Protein AF-A0A433ZZM7-F1 (afdb_monomer_lite)

Structure (mmCIF, N/CA/C/O backbone):
data_AF-A0A433ZZM7-F1
#
_entry.id   AF-A0A433ZZM7-F1
#
loop_
_atom_site.group_PDB
_atom_site.id
_atom_site.type_symbol
_atom_site.label_atom_id
_atom_site.label_alt_id
_atom_site.label_comp_id
_atom_site.label_asym_id
_atom_site.label_entity_id
_atom_site.label_seq_id
_atom_site.pdbx_PDB_ins_code
_atom_site.Cartn_x
_atom_site.Cartn_y
_atom_site.Cartn_z
_atom_site.occupancy
_atom_site.B_iso_or_equiv
_atom_site.auth_seq_id
_atom_site.auth_comp_id
_atom_site.auth_asym_id
_atom_site.auth_atom_id
_atom_site.pdbx_PDB_model_num
ATOM 1 N N . LEU A 1 1 ? -0.754 -14.715 -5.173 1.00 79.19 1 LEU A N 1
ATOM 2 C CA . LEU A 1 1 ? -2.023 -14.210 -5.739 1.00 79.19 1 LEU A CA 1
ATOM 3 C C . LEU A 1 1 ? -2.129 -12.691 -5.648 1.00 79.19 1 LEU A C 1
ATOM 5 O O . LEU A 1 1 ? -1.948 -12.064 -6.672 1.00 79.19 1 LEU A O 1
ATOM 9 N N . LEU A 1 2 ? -2.359 -12.079 -4.477 1.00 83.00 2 LEU A N 1
ATOM 10 C CA . LEU A 1 2 ? -2.524 -10.612 -4.394 1.00 83.00 2 LEU A CA 1
ATOM 11 C C . LEU A 1 2 ? -1.313 -9.837 -4.929 1.00 83.00 2 LEU A C 1
ATOM 13 O O . LEU A 1 2 ? -1.473 -8.868 -5.657 1.00 83.00 2 LEU A O 1
ATOM 17 N N . ASP A 1 3 ? -0.111 -10.323 -4.640 1.00 79.75 3 ASP A N 1
ATOM 18 C CA . ASP A 1 3 ? 1.129 -9.733 -5.150 1.00 79.75 3 ASP A CA 1
ATOM 19 C C . ASP A 1 3 ? 1.306 -9.940 -6.672 1.00 79.75 3 ASP A C 1
ATOM 21 O O . ASP A 1 3 ? 1.812 -9.066 -7.363 1.00 79.75 3 ASP A O 1
ATOM 25 N N . GLN A 1 4 ? 0.757 -11.034 -7.223 1.00 80.19 4 GLN A N 1
ATOM 26 C CA . GLN A 1 4 ? 0.721 -11.269 -8.677 1.00 80.19 4 GLN A CA 1
ATOM 27 C C . GLN A 1 4 ? -0.278 -10.345 -9.383 1.00 80.19 4 GLN A C 1
ATOM 29 O O . GLN A 1 4 ? -0.096 -10.021 -10.544 1.00 80.19 4 GLN A O 1
ATOM 34 N N . PHE A 1 5 ? -1.350 -9.925 -8.704 1.00 87.56 5 PHE A N 1
ATOM 35 C CA . PHE A 1 5 ? -2.246 -8.889 -9.225 1.00 87.56 5 PHE A CA 1
ATOM 36 C C . PHE A 1 5 ? -1.613 -7.501 -9.120 1.00 87.56 5 PHE A C 1
ATOM 38 O O . PHE A 1 5 ? -1.856 -6.654 -9.974 1.00 87.56 5 PHE A O 1
ATOM 45 N N . LEU A 1 6 ? -0.796 -7.265 -8.095 1.00 88.31 6 LEU A N 1
ATOM 46 C CA . LEU A 1 6 ? -0.214 -5.958 -7.843 1.00 88.31 6 LEU A CA 1
ATOM 47 C C . LEU A 1 6 ? 0.893 -5.602 -8.847 1.00 88.31 6 LEU A C 1
ATOM 49 O O . LEU A 1 6 ? 0.918 -4.472 -9.323 1.00 88.31 6 LEU A O 1
ATOM 53 N N . GLN A 1 7 ? 1.785 -6.535 -9.185 1.00 88.38 7 GLN A N 1
ATOM 54 C CA . GLN A 1 7 ? 3.006 -6.236 -9.947 1.00 88.38 7 GLN A CA 1
ATOM 55 C C . GLN A 1 7 ? 2.841 -6.440 -11.464 1.00 88.38 7 GLN A C 1
ATOM 57 O O . GLN A 1 7 ? 2.368 -7.490 -11.910 1.00 88.38 7 GLN A O 1
ATOM 62 N N . ASP A 1 8 ? 3.254 -5.451 -12.264 1.00 88.38 8 ASP A N 1
ATOM 63 C CA . ASP A 1 8 ? 3.047 -5.422 -13.727 1.00 88.38 8 ASP A CA 1
ATOM 64 C C . ASP A 1 8 ? 3.890 -6.434 -14.512 1.00 88.38 8 ASP A C 1
ATOM 66 O O . ASP A 1 8 ? 3.504 -6.815 -15.615 1.00 88.38 8 ASP A O 1
ATOM 70 N N . GLY A 1 9 ? 4.973 -6.959 -13.935 1.00 85.88 9 GLY A N 1
ATOM 71 C CA . GLY A 1 9 ? 5.715 -8.077 -14.516 1.00 85.88 9 GLY A CA 1
ATOM 72 C C . GLY A 1 9 ? 4.891 -9.366 -14.590 1.00 85.88 9 GLY A C 1
ATOM 73 O O . GLY A 1 9 ? 5.159 -10.217 -15.434 1.00 85.88 9 GLY A O 1
ATOM 74 N N . SER A 1 10 ? 3.864 -9.499 -13.742 1.00 83.94 10 SER A N 1
ATOM 75 C CA . SER A 1 10 ? 2.979 -10.673 -13.698 1.00 83.94 10 SER A CA 1
ATOM 76 C C . SER A 1 10 ? 1.525 -10.380 -14.080 1.00 83.94 10 SER A C 1
ATOM 78 O O . SER A 1 10 ? 0.834 -11.273 -14.574 1.00 83.94 10 SER A O 1
ATOM 80 N N . ASN A 1 11 ? 1.056 -9.141 -13.902 1.00 88.00 11 ASN A N 1
ATOM 81 C CA . ASN A 1 11 ? -0.288 -8.718 -14.279 1.00 88.00 11 ASN A CA 1
ATOM 82 C C . ASN A 1 11 ? -0.280 -7.887 -15.567 1.00 88.00 11 ASN A C 1
ATOM 84 O O . ASN A 1 11 ? -0.106 -6.670 -15.537 1.00 88.00 11 ASN A O 1
ATOM 88 N N . THR A 1 12 ? -0.569 -8.550 -16.684 1.00 90.19 12 THR A N 1
ATOM 89 C CA . THR A 1 12 ? -0.725 -7.933 -18.010 1.00 90.19 12 THR A CA 1
ATOM 90 C C . THR A 1 12 ? -2.194 -7.773 -18.425 1.00 90.19 12 THR A C 1
ATOM 92 O O . THR A 1 12 ? -2.503 -7.685 -19.611 1.00 90.19 12 THR A O 1
ATOM 95 N N . ARG A 1 13 ? -3.131 -7.768 -17.465 1.00 92.50 13 ARG A N 1
ATOM 96 C CA . ARG A 1 13 ? -4.567 -7.610 -17.748 1.00 92.50 13 ARG A CA 1
ATOM 97 C C . ARG A 1 13 ? -4.876 -6.189 -18.221 1.00 92.50 13 ARG A C 1
ATOM 99 O O . ARG A 1 13 ? -4.285 -5.225 -17.744 1.00 92.50 13 ARG A O 1
ATOM 106 N N . GLU A 1 14 ? -5.892 -6.068 -19.069 1.00 93.62 14 GLU A N 1
ATOM 107 C CA . GLU A 1 14 ? -6.403 -4.785 -19.587 1.00 93.62 14 GLU A CA 1
ATOM 108 C C . GLU A 1 14 ? -7.795 -4.424 -19.028 1.00 93.62 14 GLU A C 1
ATOM 110 O O . GLU A 1 14 ? -8.442 -3.486 -19.488 1.00 93.62 14 GLU A O 1
ATOM 115 N N . ASP A 1 15 ? -8.278 -5.174 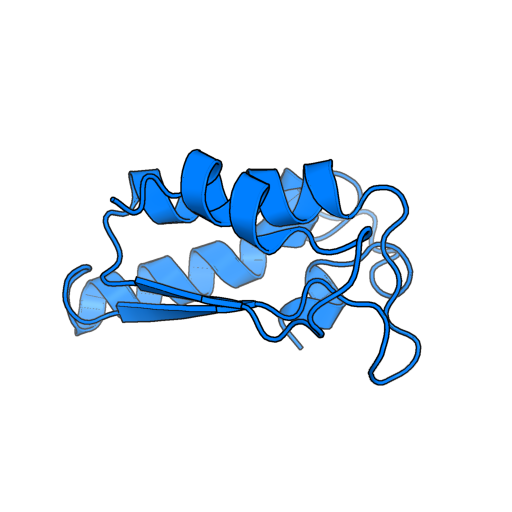-18.034 1.00 94.75 15 ASP A N 1
ATOM 116 C CA . ASP A 1 15 ? -9.559 -4.921 -17.369 1.00 94.75 15 ASP A CA 1
ATOM 117 C C . ASP A 1 15 ? -9.410 -4.103 -16.073 1.00 94.75 15 ASP A C 1
ATOM 119 O O . ASP A 1 15 ? -8.349 -3.561 -15.761 1.00 94.75 15 ASP A O 1
ATOM 123 N N . SER A 1 16 ? -10.487 -4.009 -15.284 1.00 95.38 16 SER A N 1
ATOM 124 C CA . SER A 1 16 ? -10.528 -3.235 -14.034 1.00 95.38 16 SER A CA 1
ATOM 125 C C . SER A 1 16 ? -9.575 -3.726 -12.938 1.00 95.38 16 SER A C 1
ATOM 127 O O . SER A 1 16 ? -9.477 -3.073 -11.899 1.00 95.38 16 SER A O 1
ATOM 129 N N . TYR A 1 17 ? -8.888 -4.852 -13.149 1.00 94.75 17 TYR A N 1
ATOM 130 C CA . TYR A 1 17 ? -7.898 -5.420 -12.238 1.00 94.75 17 TYR A CA 1
ATOM 131 C C . TYR A 1 17 ? -6.468 -5.387 -12.805 1.00 94.75 17 TYR A C 1
ATOM 133 O O . TYR A 1 17 ? -5.579 -5.996 -12.216 1.00 94.75 17 TYR A O 1
ATOM 141 N N . GLY A 1 18 ? -6.223 -4.702 -13.929 1.00 92.94 18 GLY A N 1
ATOM 142 C CA . GLY A 1 18 ? -4.894 -4.536 -14.526 1.00 92.94 18 GLY A CA 1
ATOM 143 C C . GLY A 1 18 ? -4.648 -3.161 -15.153 1.00 92.94 18 GLY A C 1
ATOM 144 O O . GLY A 1 18 ? -5.473 -2.247 -15.064 1.00 92.94 18 GLY A O 1
ATOM 145 N N . GLY A 1 19 ? -3.469 -2.997 -15.753 1.00 93.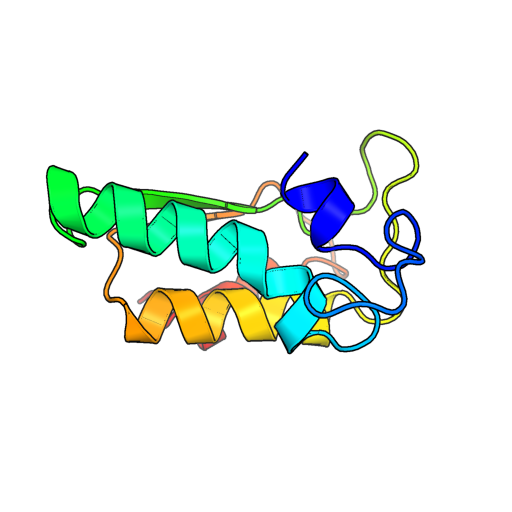75 19 GLY A N 1
ATOM 146 C CA . GLY A 1 19 ? -3.003 -1.725 -16.301 1.00 93.75 19 GLY A CA 1
ATOM 147 C C . GLY A 1 19 ? -2.533 -0.759 -15.211 1.00 93.75 19 GLY A C 1
ATOM 148 O O . GLY A 1 19 ? -1.394 -0.840 -14.746 1.00 93.75 19 GLY A O 1
ATOM 149 N N . SER A 1 20 ? -3.392 0.179 -14.801 1.00 96.06 20 SER A N 1
ATOM 150 C CA . SER A 1 20 ? -3.004 1.222 -13.840 1.00 96.06 20 SER A CA 1
ATOM 151 C C . SER A 1 20 ? -2.678 0.653 -12.452 1.00 96.06 20 SER A C 1
ATOM 153 O O . SER A 1 20 ? -3.132 -0.432 -12.082 1.00 96.06 20 SER A O 1
ATOM 155 N N . ILE A 1 21 ? -1.900 1.398 -11.660 1.00 96.12 21 ILE A N 1
ATOM 156 C CA . ILE A 1 21 ? -1.553 1.015 -10.281 1.00 96.12 21 ILE A CA 1
ATOM 157 C C . ILE A 1 21 ? -2.823 0.810 -9.440 1.00 96.12 21 ILE A C 1
ATOM 159 O O . ILE A 1 21 ? -2.914 -0.156 -8.687 1.00 96.12 21 ILE A O 1
ATOM 163 N N . GLU A 1 22 ? -3.826 1.676 -9.603 1.00 96.69 22 GLU A N 1
ATOM 164 C CA . GLU A 1 22 ? -5.107 1.601 -8.891 1.00 96.69 22 GLU A CA 1
ATOM 165 C C . GLU A 1 22 ? -5.842 0.292 -9.189 1.00 96.69 22 GLU A C 1
ATOM 167 O O . GLU A 1 22 ? -6.340 -0.370 -8.280 1.00 96.69 22 GLU A O 1
ATOM 172 N N . ASN A 1 23 ? -5.898 -0.101 -10.463 1.00 97.19 23 ASN A N 1
ATOM 173 C CA . ASN A 1 23 ? -6.567 -1.329 -10.876 1.00 97.19 23 ASN A CA 1
ATOM 174 C C . ASN A 1 23 ? -5.817 -2.569 -10.385 1.00 97.19 23 ASN A C 1
ATOM 176 O O . ASN A 1 23 ? -6.437 -3.497 -9.871 1.00 97.19 23 ASN A O 1
ATOM 180 N N . ARG A 1 24 ? -4.485 -2.570 -10.475 1.00 96.50 24 ARG A N 1
ATOM 181 C CA . ARG A 1 24 ? -3.648 -3.669 -9.976 1.00 96.50 24 ARG A CA 1
ATOM 182 C C . ARG A 1 24 ? -3.755 -3.836 -8.455 1.00 96.50 24 ARG A C 1
ATOM 184 O O . ARG A 1 24 ? -3.855 -4.955 -7.953 1.00 96.50 24 ARG A O 1
ATOM 191 N N . ALA A 1 25 ? -3.823 -2.730 -7.713 1.00 96.69 25 ALA A N 1
ATOM 192 C CA . ALA A 1 25 ? -4.012 -2.735 -6.261 1.00 96.69 25 ALA A CA 1
ATOM 193 C C . ALA A 1 25 ? -5.443 -3.098 -5.820 1.00 96.69 25 ALA A C 1
ATOM 195 O O . ALA A 1 25 ? -5.642 -3.497 -4.670 1.00 96.69 25 ALA A O 1
ATOM 196 N N . ARG A 1 26 ? -6.436 -2.991 -6.715 1.00 96.62 26 ARG A N 1
ATOM 197 C CA . ARG A 1 26 ? -7.866 -3.138 -6.406 1.00 96.62 26 ARG A CA 1
ATOM 198 C C . ARG A 1 26 ? -8.184 -4.407 -5.627 1.00 96.62 26 ARG A C 1
ATOM 200 O O . ARG A 1 26 ? -8.775 -4.318 -4.558 1.00 96.62 26 ARG A O 1
ATOM 207 N N . LEU A 1 27 ? -7.741 -5.568 -6.112 1.00 96.00 27 LEU A N 1
ATOM 208 C CA . LEU A 1 27 ? -8.046 -6.850 -5.468 1.00 96.00 27 LEU A CA 1
ATOM 209 C C . LEU A 1 27 ? -7.499 -6.915 -4.031 1.00 96.00 27 LEU A C 1
ATOM 211 O O . LEU A 1 27 ? -8.163 -7.413 -3.126 1.00 96.00 27 LEU A O 1
ATOM 215 N N . MET A 1 28 ? -6.290 -6.396 -3.806 1.00 95.94 28 MET A N 1
ATOM 216 C CA . MET A 1 28 ? -5.676 -6.360 -2.476 1.00 95.94 28 MET A CA 1
ATOM 217 C C . MET A 1 28 ? -6.459 -5.456 -1.514 1.00 95.94 28 MET A C 1
ATOM 219 O O . MET A 1 28 ? -6.613 -5.789 -0.336 1.00 95.94 28 MET A O 1
ATOM 223 N N . LEU A 1 29 ? -6.967 -4.327 -2.008 1.00 97.50 29 LEU A N 1
ATOM 224 C CA . LEU A 1 29 ? -7.762 -3.394 -1.214 1.00 97.50 29 LEU A CA 1
ATOM 225 C C . LEU A 1 29 ? -9.176 -3.930 -0.947 1.00 97.50 29 LEU A C 1
ATOM 227 O O . LEU A 1 29 ? -9.631 -3.840 0.185 1.00 97.50 29 LEU A O 1
ATOM 231 N N . GLU A 1 30 ? -9.818 -4.580 -1.919 1.00 97.88 30 GLU A N 1
ATOM 232 C CA . GLU A 1 30 ? -11.123 -5.240 -1.742 1.00 97.88 30 GLU A CA 1
ATOM 233 C C . GLU A 1 30 ? -11.062 -6.346 -0.678 1.00 97.88 30 GLU A C 1
ATOM 235 O O . GLU A 1 30 ? -11.920 -6.419 0.200 1.00 97.88 30 GLU A O 1
ATOM 240 N N . VAL A 1 31 ? -10.007 -7.171 -0.690 1.00 97.25 31 VAL A N 1
ATOM 241 C CA . VAL A 1 31 ? -9.779 -8.180 0.361 1.00 97.25 31 VAL A CA 1
ATOM 242 C C . VAL A 1 31 ? -9.563 -7.522 1.724 1.00 97.25 31 VAL A C 1
ATOM 244 O O . VAL A 1 31 ? -10.060 -8.016 2.735 1.00 97.25 31 VAL A O 1
ATOM 247 N N . THR A 1 32 ? -8.846 -6.397 1.759 1.00 97.62 32 THR A N 1
ATOM 248 C CA . THR A 1 32 ? -8.655 -5.629 2.996 1.00 97.62 32 THR A CA 1
ATOM 249 C C . THR A 1 32 ? -9.993 -5.143 3.543 1.00 97.62 32 THR A C 1
ATOM 251 O O . THR A 1 32 ? -10.270 -5.346 4.723 1.00 97.62 32 THR A O 1
ATOM 254 N N . ASP A 1 33 ? -10.826 -4.551 2.690 1.00 98.00 33 ASP A N 1
ATOM 255 C CA . ASP A 1 33 ? -12.133 -4.008 3.058 1.00 98.00 33 ASP A CA 1
ATOM 256 C C . ASP A 1 33 ? -13.061 -5.118 3.584 1.00 98.00 33 ASP A C 1
ATOM 258 O O . ASP A 1 33 ? -13.616 -4.984 4.674 1.00 98.00 33 ASP A O 1
ATOM 262 N N . ALA A 1 34 ? -13.104 -6.278 2.922 1.00 98.25 34 ALA A N 1
ATOM 263 C CA . ALA A 1 34 ? -13.852 -7.442 3.406 1.00 98.25 34 ALA A CA 1
ATOM 264 C C . ALA A 1 34 ? -13.363 -7.943 4.783 1.00 98.25 34 ALA A C 1
ATOM 266 O O . ALA A 1 34 ? -14.160 -8.302 5.652 1.00 98.25 34 ALA A O 1
ATOM 267 N N . CYS A 1 35 ? -12.049 -7.948 5.035 1.00 97.94 35 CYS A N 1
ATOM 268 C CA . CYS A 1 35 ? -11.514 -8.281 6.358 1.00 97.94 35 CYS A CA 1
ATOM 269 C C . CYS A 1 35 ? -11.888 -7.232 7.418 1.00 97.94 35 CYS A C 1
ATOM 271 O O . CYS A 1 35 ? -12.164 -7.597 8.565 1.00 97.94 35 CYS A O 1
ATOM 273 N N . ILE A 1 36 ? -11.903 -5.945 7.056 1.00 98.19 36 ILE A N 1
ATOM 274 C CA . ILE A 1 36 ? -12.310 -4.848 7.945 1.00 98.19 36 ILE A CA 1
ATOM 275 C C . ILE A 1 36 ? -13.782 -4.986 8.335 1.00 98.19 36 ILE A C 1
ATOM 277 O O . ILE A 1 36 ? -14.105 -4.769 9.500 1.00 98.19 36 ILE A O 1
ATOM 281 N N . GLU A 1 37 ? -14.663 -5.378 7.417 1.00 98.06 37 GLU A N 1
ATOM 282 C CA . GLU A 1 37 ? -16.087 -5.580 7.715 1.00 98.06 37 GLU A CA 1
ATOM 283 C C . GLU A 1 37 ? -16.319 -6.647 8.795 1.00 98.06 37 GLU A C 1
ATOM 285 O O . GLU A 1 37 ? -17.188 -6.488 9.650 1.00 98.06 37 GLU A O 1
ATOM 290 N N . VAL A 1 38 ? -15.509 -7.709 8.805 1.00 98.25 38 VAL A N 1
ATOM 291 C CA . VAL A 1 38 ? -15.626 -8.799 9.788 1.00 98.25 38 VAL A CA 1
ATOM 292 C C . VAL A 1 38 ? -14.938 -8.453 11.109 1.00 98.25 38 VAL A C 1
ATOM 294 O O . VAL A 1 38 ? -15.471 -8.712 12.188 1.00 98.25 38 VAL A O 1
ATOM 297 N N . TRP A 1 39 ? -13.731 -7.887 11.043 1.00 97.06 39 TRP A N 1
ATOM 298 C CA . TRP A 1 39 ? -12.843 -7.784 12.202 1.00 97.06 39 TRP A CA 1
ATOM 299 C C . TRP A 1 39 ? -12.631 -6.361 12.700 1.00 97.06 39 TRP A C 1
ATOM 301 O O . TRP A 1 39 ? -12.130 -6.199 13.807 1.00 97.06 39 TRP A O 1
ATOM 311 N N . GLY A 1 40 ? -13.012 -5.329 11.956 1.00 96.69 40 GLY A N 1
ATOM 312 C CA . GLY A 1 40 ? -12.660 -3.937 12.229 1.00 96.69 40 GLY A CA 1
ATOM 313 C C . GLY A 1 40 ? -11.189 -3.624 11.926 1.00 96.69 40 GLY A C 1
ATOM 314 O O . GLY A 1 40 ? -10.294 -4.443 12.140 1.00 96.69 40 GLY A O 1
ATOM 315 N N . ALA A 1 41 ? -10.918 -2.402 11.460 1.00 96.50 41 ALA A N 1
ATOM 316 C CA . ALA A 1 41 ? -9.613 -2.023 10.910 1.00 96.50 41 ALA A CA 1
ATOM 317 C C . ALA A 1 41 ? -8.434 -2.195 11.884 1.00 96.50 41 ALA A C 1
ATOM 319 O O . ALA A 1 41 ? -7.386 -2.713 11.500 1.00 96.50 41 ALA A O 1
ATOM 320 N N . GLY A 1 42 ? -8.630 -1.899 13.172 1.00 95.62 42 GLY A N 1
ATOM 321 C CA . GLY A 1 42 ? -7.601 -2.058 14.209 1.00 95.62 42 GLY A CA 1
ATOM 322 C C . GLY A 1 42 ? -7.160 -3.503 14.496 1.00 95.62 42 GLY A C 1
ATOM 323 O O . GLY A 1 42 ? -6.291 -3.705 15.338 1.00 95.62 42 GLY A O 1
ATOM 324 N N . ARG A 1 43 ? -7.739 -4.509 13.823 1.00 96.38 43 ARG A N 1
ATOM 325 C CA . ARG A 1 43 ? -7.344 -5.928 13.913 1.00 96.38 43 ARG A CA 1
ATOM 326 C C . ARG A 1 43 ? -6.909 -6.530 12.574 1.00 96.38 43 ARG A C 1
ATOM 328 O O . ARG A 1 43 ? -6.617 -7.720 12.512 1.00 96.38 43 ARG A O 1
ATOM 335 N N . VAL A 1 44 ? -6.852 -5.725 11.516 1.00 97.62 44 VAL A N 1
ATOM 336 C CA . VAL A 1 44 ? -6.422 -6.155 10.181 1.00 97.62 44 VAL A CA 1
ATOM 337 C C . VAL A 1 44 ? -5.002 -5.658 9.933 1.00 97.62 44 VAL A C 1
ATOM 339 O O . VAL A 1 44 ? -4.686 -4.509 10.229 1.00 97.62 44 VAL A O 1
ATOM 342 N N . GLY A 1 45 ? -4.142 -6.515 9.390 1.00 95.50 45 GLY A N 1
ATOM 343 C CA . GLY A 1 45 ? -2.793 -6.155 8.956 1.00 95.50 45 GLY A CA 1
ATOM 344 C C . GLY A 1 45 ? -2.543 -6.617 7.525 1.00 95.50 45 GLY A C 1
ATOM 345 O O . GLY A 1 45 ? -3.146 -7.592 7.078 1.00 95.50 45 GLY A O 1
ATOM 346 N N . MET A 1 46 ? -1.652 -5.929 6.809 1.00 95.25 46 MET A N 1
ATOM 347 C CA . MET A 1 46 ? -1.273 -6.293 5.439 1.00 95.25 46 MET A CA 1
ATOM 348 C C . MET A 1 46 ? 0.199 -6.681 5.364 1.00 95.25 46 MET A C 1
ATOM 350 O O . MET A 1 46 ? 1.067 -5.960 5.854 1.00 95.25 46 MET A O 1
ATOM 354 N N . HIS A 1 47 ? 0.486 -7.795 4.698 1.00 92.12 47 HIS A N 1
ATOM 355 C CA . HIS A 1 47 ? 1.848 -8.222 4.414 1.00 92.12 47 HIS A CA 1
ATOM 356 C C . HIS A 1 47 ? 2.248 -7.824 2.984 1.00 92.12 47 HIS A C 1
ATOM 358 O O . HIS A 1 47 ? 1.637 -8.283 2.021 1.00 92.12 47 HIS A O 1
ATOM 364 N N . LEU A 1 48 ? 3.310 -7.029 2.843 1.00 88.69 48 LEU A N 1
ATOM 365 C CA . LEU A 1 48 ? 3.878 -6.572 1.573 1.00 88.69 48 LEU A CA 1
ATOM 366 C C . LEU A 1 48 ? 5.277 -7.170 1.372 1.00 88.69 48 LEU A C 1
ATOM 368 O O . LEU A 1 48 ? 6.036 -7.319 2.330 1.00 88.69 48 LEU A O 1
ATOM 372 N N . ALA A 1 49 ? 5.635 -7.492 0.129 1.00 84.31 49 ALA A N 1
ATOM 373 C CA . ALA A 1 49 ? 6.968 -7.968 -0.247 1.00 84.31 49 ALA A CA 1
ATOM 374 C C . ALA A 1 49 ? 7.543 -7.061 -1.351 1.00 84.31 49 ALA A C 1
ATOM 376 O O . ALA A 1 49 ? 7.422 -7.379 -2.528 1.00 84.31 49 ALA A O 1
ATOM 377 N N . PRO A 1 50 ? 8.120 -5.896 -0.994 1.00 74.69 50 PRO A N 1
ATOM 378 C CA . PRO A 1 50 ? 8.531 -4.894 -1.978 1.00 74.69 50 PRO A CA 1
ATOM 379 C C . PRO A 1 50 ? 9.807 -5.257 -2.746 1.00 74.69 50 PRO A C 1
ATOM 381 O O . PRO A 1 50 ? 10.095 -4.646 -3.775 1.00 74.69 50 PRO A O 1
ATOM 384 N N . ARG A 1 51 ? 10.601 -6.214 -2.245 1.00 68.06 51 ARG A N 1
ATOM 385 C CA . ARG A 1 51 ? 11.793 -6.701 -2.944 1.00 68.06 51 ARG A CA 1
ATOM 386 C C . ARG A 1 51 ? 11.433 -7.833 -3.906 1.00 68.06 51 ARG A C 1
ATOM 388 O O . ARG A 1 51 ? 10.666 -8.731 -3.582 1.00 68.06 51 ARG A O 1
ATOM 395 N N . ARG A 1 52 ? 12.052 -7.776 -5.087 1.00 59.88 52 ARG A N 1
ATOM 396 C CA . ARG A 1 52 ? 11.937 -8.721 -6.212 1.00 59.88 52 ARG A CA 1
ATOM 397 C C . ARG A 1 52 ? 12.692 -10.042 -5.975 1.00 59.88 52 ARG A C 1
ATOM 399 O O . ARG A 1 52 ? 13.333 -10.560 -6.881 1.00 59.88 52 ARG A O 1
ATOM 406 N N . ASP A 1 53 ? 12.720 -10.551 -4.746 1.00 56.66 53 ASP A N 1
ATOM 407 C CA . ASP A 1 53 ? 13.553 -11.699 -4.355 1.00 56.66 53 ASP A CA 1
ATOM 408 C C . ASP A 1 53 ? 12.805 -13.044 -4.356 1.00 56.66 53 ASP A C 1
ATOM 410 O O . ASP A 1 53 ? 13.418 -14.090 -4.137 1.00 56.66 53 ASP A O 1
ATOM 414 N N . ALA A 1 54 ? 11.507 -13.054 -4.680 1.00 52.78 54 ALA A N 1
ATOM 415 C CA . ALA A 1 54 ? 10.713 -14.275 -4.778 1.00 52.78 54 ALA A CA 1
ATOM 416 C C . ALA A 1 54 ? 9.931 -14.377 -6.104 1.00 52.78 54 ALA A C 1
ATOM 418 O O . ALA A 1 54 ? 9.189 -13.474 -6.473 1.00 52.78 54 ALA A O 1
ATOM 419 N N . HIS A 1 55 ? 10.039 -15.533 -6.772 1.00 50.69 55 HIS A N 1
ATOM 420 C CA . HIS A 1 55 ? 9.130 -16.017 -7.831 1.00 50.69 55 HIS A CA 1
ATOM 421 C C . HIS A 1 55 ? 8.983 -15.176 -9.123 1.00 50.69 55 HIS A C 1
ATOM 423 O O . HIS A 1 55 ? 7.875 -15.101 -9.646 1.00 50.69 55 HIS A O 1
ATOM 429 N N . ASP A 1 56 ? 10.059 -14.589 -9.667 1.00 55.19 56 ASP A N 1
ATOM 430 C CA . ASP A 1 56 ? 10.019 -13.757 -10.900 1.00 55.19 56 ASP A CA 1
ATOM 431 C C . ASP A 1 56 ? 9.122 -12.503 -10.790 1.00 55.19 56 ASP A C 1
ATOM 433 O O . ASP A 1 56 ? 8.728 -11.889 -11.781 1.00 55.19 56 ASP A O 1
ATOM 437 N N . MET A 1 57 ? 8.812 -12.090 -9.558 1.00 63.47 57 MET A N 1
ATOM 438 C CA . MET A 1 57 ? 8.065 -10.869 -9.278 1.00 63.47 57 MET A CA 1
ATOM 439 C C . MET A 1 57 ? 8.891 -9.636 -9.654 1.00 63.47 57 MET A C 1
ATOM 441 O O . MET A 1 57 ? 10.041 -9.477 -9.233 1.00 63.47 57 MET A O 1
ATOM 445 N N . GLY A 1 58 ? 8.292 -8.737 -10.428 1.00 73.88 58 GLY A N 1
ATOM 446 C CA . GLY A 1 58 ? 8.898 -7.476 -10.819 1.00 73.88 58 GLY A CA 1
ATOM 447 C C . GLY A 1 58 ? 7.835 -6.435 -11.116 1.00 73.88 58 GLY A C 1
ATOM 448 O O . GLY A 1 58 ? 6.858 -6.719 -11.800 1.00 73.88 58 GLY A O 1
ATOM 449 N N . ASP A 1 59 ? 8.049 -5.228 -10.608 1.00 83.69 59 ASP A N 1
ATOM 450 C CA . ASP A 1 59 ? 7.224 -4.062 -10.906 1.00 83.69 59 ASP A CA 1
ATOM 451 C C . ASP A 1 59 ? 8.082 -2.983 -11.562 1.00 83.69 59 ASP A C 1
ATOM 453 O O . ASP A 1 59 ? 9.206 -2.758 -11.102 1.00 83.69 59 ASP A O 1
ATOM 457 N N . SER A 1 60 ? 7.597 -2.326 -12.614 1.00 88.94 60 SER A N 1
ATOM 458 C CA . SER A 1 60 ? 8.353 -1.273 -13.305 1.00 88.94 60 SER A CA 1
ATOM 459 C C . SER A 1 60 ? 8.656 -0.053 -12.421 1.00 88.94 60 SER A C 1
ATOM 461 O O . SER A 1 60 ? 9.726 0.539 -12.573 1.00 88.94 60 SER A O 1
ATOM 463 N N . ASP A 1 61 ? 7.793 0.261 -11.446 1.00 90.69 61 ASP A N 1
ATOM 464 C CA . ASP A 1 61 ? 7.996 1.315 -10.444 1.00 90.69 61 ASP A CA 1
ATOM 465 C C . ASP A 1 61 ? 7.504 0.857 -9.054 1.00 90.69 61 ASP A C 1
ATOM 467 O O . ASP A 1 61 ? 6.418 1.235 -8.588 1.00 90.69 61 ASP A O 1
ATOM 471 N N . PRO A 1 62 ? 8.320 0.057 -8.336 1.00 90.06 62 PRO A N 1
ATOM 472 C CA . PRO A 1 62 ? 7.930 -0.495 -7.045 1.00 90.06 62 PRO A CA 1
ATOM 473 C C . PRO A 1 62 ? 7.581 0.590 -6.016 1.00 90.06 62 PRO A C 1
ATOM 475 O O . PRO A 1 62 ? 6.681 0.409 -5.195 1.00 90.06 62 PRO A O 1
ATOM 478 N N . LEU A 1 63 ? 8.257 1.744 -6.047 1.00 90.75 63 LEU A N 1
ATOM 479 C CA . LEU A 1 63 ? 7.981 2.823 -5.100 1.00 90.75 63 LEU A CA 1
ATOM 480 C C . LEU A 1 63 ? 6.597 3.436 -5.347 1.00 90.75 63 LEU A C 1
ATOM 482 O O . LEU A 1 63 ? 5.861 3.675 -4.383 1.00 90.75 63 LEU A O 1
ATOM 486 N N . ALA A 1 64 ? 6.217 3.668 -6.606 1.00 94.00 64 ALA A N 1
ATOM 487 C CA . ALA A 1 64 ? 4.879 4.147 -6.935 1.00 94.00 64 ALA A CA 1
ATOM 488 C C . ALA A 1 64 ? 3.806 3.115 -6.559 1.00 94.00 64 ALA A C 1
ATOM 490 O O . ALA A 1 64 ? 2.835 3.467 -5.878 1.00 94.00 64 ALA A O 1
ATOM 491 N N . THR A 1 65 ? 4.016 1.849 -6.927 1.00 94.44 65 THR A N 1
ATOM 492 C CA . THR A 1 65 ? 3.070 0.748 -6.708 1.00 94.44 65 THR A CA 1
ATOM 493 C C . THR A 1 65 ? 2.851 0.467 -5.219 1.00 94.44 65 THR A C 1
ATOM 495 O O . THR A 1 65 ? 1.738 0.618 -4.705 1.00 94.44 65 THR A O 1
ATOM 498 N N . PHE A 1 66 ? 3.909 0.142 -4.469 1.00 93.44 66 PHE A N 1
ATOM 499 C CA . PHE A 1 66 ? 3.789 -0.141 -3.034 1.00 93.44 66 PHE A CA 1
ATOM 500 C C . PHE A 1 66 ? 3.466 1.121 -2.223 1.00 93.44 66 PHE A C 1
ATOM 502 O O . PHE A 1 66 ? 2.758 1.048 -1.215 1.00 93.44 66 PHE A O 1
ATOM 509 N N . GLY A 1 67 ? 3.916 2.297 -2.673 1.00 94.75 67 GLY A N 1
ATOM 510 C CA . GLY A 1 67 ? 3.565 3.575 -2.059 1.00 94.75 67 GLY A CA 1
ATOM 511 C C . GLY A 1 67 ? 2.074 3.901 -2.179 1.00 94.75 67 GLY A C 1
ATOM 512 O O . GLY A 1 67 ? 1.487 4.415 -1.225 1.00 94.75 67 GLY A O 1
ATOM 513 N N . HIS A 1 68 ? 1.442 3.590 -3.317 1.00 96.38 68 HIS A N 1
ATOM 514 C CA . HIS A 1 68 ? -0.008 3.714 -3.485 1.00 96.38 68 HIS A CA 1
ATOM 515 C C . HIS A 1 68 ? -0.750 2.823 -2.485 1.00 96.38 68 HIS A C 1
ATOM 517 O O . HIS A 1 68 ? -1.580 3.323 -1.724 1.00 96.38 68 HIS A O 1
ATOM 523 N N . VAL A 1 69 ? -0.372 1.544 -2.406 1.00 96.06 69 VAL A N 1
ATOM 524 C CA . VAL A 1 69 ? -0.958 0.588 -1.456 1.00 96.06 69 VAL A CA 1
ATOM 525 C C . VAL A 1 69 ? -0.813 1.081 -0.014 1.00 96.06 69 VAL A C 1
ATOM 527 O O . VAL A 1 69 ? -1.800 1.149 0.712 1.00 96.06 69 VAL A O 1
ATOM 530 N N . ALA A 1 70 ? 0.380 1.514 0.403 1.00 96.12 70 ALA A N 1
ATOM 531 C CA . ALA A 1 70 ? 0.605 2.014 1.761 1.00 96.12 70 ALA A CA 1
ATOM 532 C C . ALA A 1 70 ? -0.298 3.214 2.115 1.00 96.12 70 ALA A C 1
ATOM 534 O O . ALA A 1 70 ? -0.856 3.265 3.214 1.00 96.12 70 ALA A O 1
ATOM 535 N N . ARG A 1 71 ? -0.495 4.159 1.184 1.00 97.19 71 ARG A N 1
ATOM 536 C CA . ARG A 1 71 ? -1.401 5.305 1.388 1.00 97.19 71 ARG A CA 1
ATOM 537 C C . ARG A 1 71 ? -2.864 4.875 1.493 1.00 97.19 71 ARG A C 1
ATOM 539 O O . ARG A 1 71 ? -3.590 5.403 2.332 1.00 97.19 71 ARG A O 1
ATOM 546 N N . GLU A 1 72 ? -3.302 3.929 0.671 1.00 98.00 72 GLU A N 1
ATOM 547 C CA . GLU A 1 72 ? -4.679 3.424 0.690 1.00 98.00 72 GLU A CA 1
ATOM 548 C C . GLU A 1 72 ? -5.001 2.619 1.953 1.00 98.00 72 GLU A C 1
ATOM 550 O O . GLU A 1 72 ? -6.091 2.752 2.516 1.00 98.00 72 GLU A O 1
ATOM 555 N N . LEU A 1 73 ? -4.042 1.840 2.452 1.00 96.88 73 LEU A N 1
ATOM 556 C CA . LEU A 1 73 ? -4.170 1.113 3.715 1.00 96.88 73 LEU A CA 1
ATOM 557 C C . LEU A 1 73 ? -4.197 2.062 4.921 1.00 96.88 73 LEU A C 1
ATOM 559 O O . LEU A 1 73 ? -4.965 1.840 5.857 1.00 96.88 73 LEU A O 1
ATOM 563 N N . LYS A 1 74 ? -3.432 3.163 4.878 1.00 96.38 74 LYS A N 1
ATOM 564 C CA . LYS A 1 74 ? -3.512 4.230 5.888 1.00 96.38 74 LYS A CA 1
ATOM 565 C C . LYS A 1 74 ? -4.906 4.845 5.954 1.00 96.38 74 LYS A C 1
ATOM 567 O O . LYS A 1 74 ? -5.440 5.012 7.045 1.00 96.38 74 LYS A O 1
ATOM 572 N N . LYS A 1 75 ? -5.505 5.177 4.803 1.00 97.12 75 LYS A N 1
ATOM 573 C CA . LYS A 1 75 ? -6.865 5.751 4.743 1.00 97.12 75 LYS A CA 1
ATOM 574 C C . LYS A 1 75 ? -7.910 4.833 5.382 1.00 97.12 75 LYS A C 1
ATOM 576 O O . LYS A 1 75 ? -8.864 5.326 5.971 1.00 97.12 75 LYS A O 1
ATOM 581 N N . ARG A 1 76 ? -7.704 3.516 5.295 1.00 97.06 76 ARG A N 1
ATOM 582 C CA . ARG A 1 76 ? -8.554 2.484 5.910 1.00 97.06 76 ARG A CA 1
ATOM 583 C C . ARG A 1 76 ? -8.305 2.287 7.407 1.00 97.06 76 ARG A C 1
ATOM 585 O O . ARG A 1 76 ? -9.102 1.628 8.065 1.00 97.06 76 ARG A O 1
ATOM 592 N N . GLY A 1 77 ? -7.221 2.843 7.949 1.00 96.19 77 GLY A N 1
ATOM 593 C CA . GLY A 1 77 ? -6.901 2.765 9.374 1.00 96.19 77 GLY A CA 1
ATOM 594 C C . GLY A 1 77 ? -6.573 1.351 9.854 1.00 96.19 77 GLY A C 1
ATOM 595 O O . GLY A 1 77 ? -6.895 1.013 10.994 1.00 96.19 77 GLY A O 1
ATOM 596 N N . ILE A 1 78 ? -5.984 0.512 8.991 1.00 96.75 78 ILE A N 1
ATOM 597 C CA . ILE A 1 78 ? -5.584 -0.842 9.392 1.00 96.75 78 ILE A CA 1
ATOM 598 C C . ILE A 1 78 ? -4.502 -0.802 10.481 1.00 96.75 78 ILE A C 1
ATOM 600 O O . ILE A 1 78 ? -3.770 0.179 10.611 1.00 96.75 78 ILE A O 1
ATOM 604 N N . ALA A 1 79 ? -4.375 -1.881 11.249 1.00 95.31 79 ALA A N 1
ATOM 605 C CA . ALA A 1 79 ? -3.506 -1.938 12.420 1.00 95.31 79 ALA A CA 1
ATOM 606 C C . ALA A 1 79 ? -2.016 -1.778 12.085 1.00 95.31 79 ALA A C 1
ATOM 608 O O . ALA A 1 79 ? -1.296 -1.064 12.781 1.00 95.31 79 ALA A O 1
ATOM 609 N N . PHE A 1 80 ? -1.535 -2.465 11.044 1.00 93.81 80 PHE A N 1
ATOM 610 C CA . PHE A 1 80 ? -0.125 -2.434 10.656 1.00 93.81 80 PHE A CA 1
ATOM 611 C C . PHE A 1 80 ? 0.100 -2.895 9.213 1.00 93.81 80 PHE A C 1
ATOM 613 O O . PHE A 1 80 ? -0.697 -3.640 8.638 1.00 93.81 80 PHE A O 1
ATOM 620 N N . ILE A 1 81 ? 1.253 -2.512 8.665 1.00 93.38 81 ILE A N 1
ATOM 621 C CA . ILE A 1 81 ? 1.852 -3.159 7.496 1.00 93.38 81 ILE A CA 1
ATOM 622 C C . ILE A 1 81 ? 3.101 -3.932 7.925 1.00 93.38 81 ILE A C 1
ATOM 624 O O . ILE A 1 81 ? 3.891 -3.456 8.738 1.00 93.38 81 ILE A O 1
ATOM 628 N N . CYS A 1 82 ? 3.284 -5.129 7.381 1.00 90.38 82 CYS A N 1
ATOM 629 C CA . CYS A 1 82 ? 4.495 -5.925 7.532 1.00 90.38 82 CYS A CA 1
ATOM 630 C C . CYS A 1 82 ? 5.200 -5.966 6.177 1.00 90.38 82 CYS A C 1
ATOM 632 O O . CYS A 1 82 ? 4.684 -6.572 5.242 1.00 90.38 82 CYS A O 1
ATOM 634 N N . ALA A 1 83 ? 6.342 -5.290 6.053 1.00 87.38 83 ALA A N 1
ATOM 635 C CA . ALA A 1 83 ? 7.141 -5.297 4.833 1.00 87.38 83 ALA A CA 1
ATOM 636 C C . ALA A 1 83 ? 8.282 -6.309 4.972 1.00 87.38 83 ALA A C 1
ATOM 638 O O . ALA A 1 83 ? 9.156 -6.151 5.827 1.00 87.38 83 ALA A O 1
ATOM 639 N N . ARG A 1 84 ? 8.283 -7.343 4.129 1.00 83.44 84 ARG A N 1
ATOM 640 C CA . ARG A 1 84 ? 9.418 -8.259 4.002 1.00 83.44 84 ARG A CA 1
ATOM 641 C C . ARG A 1 84 ? 10.415 -7.667 3.014 1.00 83.44 84 ARG A C 1
ATOM 643 O O . ARG A 1 84 ? 10.191 -7.710 1.809 1.00 83.44 84 ARG A O 1
ATOM 650 N N . GLU A 1 85 ? 11.503 -7.114 3.534 1.00 77.50 85 GLU A N 1
ATOM 651 C CA . GLU A 1 85 ? 12.613 -6.590 2.740 1.00 77.50 85 GLU A CA 1
ATOM 652 C C . GLU A 1 85 ? 13.957 -6.849 3.434 1.00 77.50 85 GLU A C 1
ATOM 654 O O . GLU A 1 85 ? 14.064 -6.780 4.659 1.00 77.50 85 GLU A O 1
ATOM 659 N N . GLY A 1 86 ? 14.998 -7.126 2.647 1.00 72.88 86 GLY A N 1
ATOM 660 C CA . GLY A 1 86 ? 16.378 -7.098 3.122 1.00 72.88 86 GLY A CA 1
ATOM 661 C C . GLY A 1 86 ? 16.832 -5.674 3.465 1.00 72.88 86 GLY A C 1
ATOM 662 O O . GLY A 1 86 ? 16.421 -4.701 2.821 1.00 72.88 86 GLY A O 1
ATOM 663 N N . LEU A 1 87 ? 17.702 -5.554 4.471 1.00 68.06 87 LEU A N 1
ATOM 664 C CA . LEU A 1 87 ? 18.358 -4.297 4.829 1.00 68.06 87 LEU A CA 1
ATOM 665 C C . LEU A 1 87 ? 19.445 -3.989 3.786 1.00 68.06 87 LEU A C 1
ATOM 667 O O . LEU A 1 87 ? 20.511 -4.595 3.800 1.00 68.06 87 LEU A O 1
ATOM 671 N N . GLY A 1 88 ? 19.149 -3.065 2.876 1.00 74.44 88 GLY A N 1
ATOM 672 C CA . GLY A 1 88 ? 20.053 -2.574 1.833 1.00 74.44 88 GLY A CA 1
ATOM 673 C C . GLY A 1 88 ? 19.594 -1.205 1.32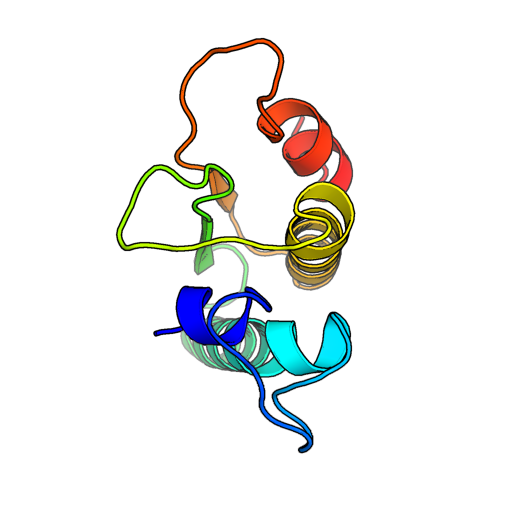9 1.00 74.44 88 GLY A C 1
ATOM 674 O O . GLY A 1 88 ? 18.485 -0.778 1.660 1.00 74.44 88 GLY A O 1
ATOM 675 N N . ASP A 1 89 ? 20.433 -0.518 0.558 1.00 74.69 89 ASP A N 1
ATOM 676 C CA . ASP A 1 89 ? 20.202 0.877 0.143 1.00 74.69 89 ASP A CA 1
ATOM 677 C C . ASP A 1 89 ? 18.972 1.056 -0.767 1.00 74.69 89 ASP A C 1
ATOM 679 O O . ASP A 1 89 ? 18.354 2.116 -0.787 1.00 74.69 89 ASP A O 1
ATOM 683 N N . ASP A 1 90 ? 18.569 -0.002 -1.468 1.00 77.12 90 ASP A N 1
ATOM 684 C CA . ASP A 1 90 ? 17.405 -0.079 -2.358 1.00 77.12 90 ASP A CA 1
ATOM 685 C C . ASP A 1 90 ? 16.090 -0.435 -1.637 1.00 77.12 90 ASP A C 1
ATOM 687 O O . ASP A 1 90 ? 15.064 -0.672 -2.275 1.00 77.12 90 ASP A O 1
ATOM 691 N N . ARG A 1 91 ? 16.099 -0.504 -0.301 1.00 84.12 91 ARG A N 1
ATOM 692 C CA . ARG A 1 91 ? 14.904 -0.847 0.478 1.00 84.12 91 ARG A CA 1
ATOM 693 C C . ARG A 1 91 ? 13.858 0.271 0.436 1.00 84.12 91 ARG A C 1
ATOM 695 O O . ARG A 1 91 ? 14.191 1.456 0.459 1.00 84.12 91 ARG A O 1
ATOM 702 N N . LEU A 1 92 ? 12.584 -0.113 0.454 1.00 88.44 92 LEU A N 1
ATOM 703 C CA . LEU A 1 92 ? 11.455 0.821 0.373 1.00 88.44 92 LEU A CA 1
ATOM 704 C C . LEU A 1 92 ? 10.792 1.061 1.731 1.00 88.44 92 LEU A C 1
ATOM 706 O O . LEU A 1 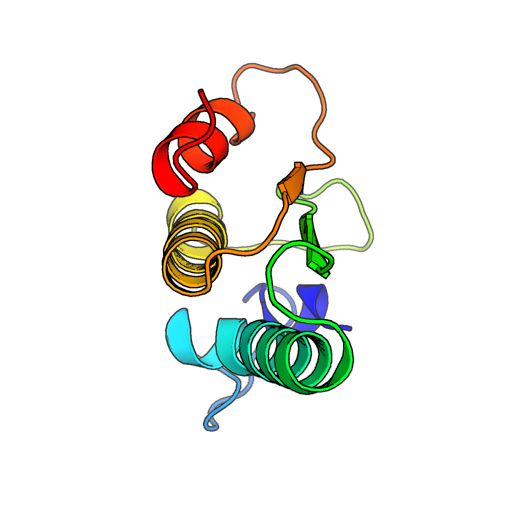92 ? 9.953 1.951 1.862 1.00 88.44 92 LEU A O 1
ATOM 710 N N . GLY A 1 93 ? 11.159 0.297 2.759 1.00 88.69 93 GLY A N 1
ATOM 711 C CA . GLY A 1 93 ? 10.560 0.345 4.086 1.00 88.69 93 GLY A CA 1
ATOM 712 C C . GLY A 1 93 ? 10.459 1.741 4.701 1.00 88.69 93 GLY A C 1
ATOM 713 O O . GLY A 1 93 ? 9.397 2.044 5.239 1.00 88.69 93 GLY A O 1
ATOM 714 N N . PRO A 1 94 ? 11.473 2.628 4.627 1.00 90.50 94 PRO A N 1
ATOM 715 C CA . PRO A 1 94 ? 11.355 3.995 5.140 1.00 90.50 94 PRO A CA 1
ATOM 716 C C . PRO A 1 94 ? 10.256 4.798 4.438 1.00 90.50 94 PRO A C 1
ATOM 718 O O . PRO A 1 94 ? 9.448 5.453 5.097 1.00 90.50 94 PRO A O 1
ATOM 721 N N . GLN A 1 95 ? 10.190 4.707 3.111 1.00 92.12 95 GLN A N 1
ATOM 722 C CA . GLN A 1 95 ? 9.208 5.396 2.283 1.00 92.12 95 GLN A CA 1
ATOM 723 C C . GLN A 1 95 ? 7.806 4.829 2.532 1.00 92.12 95 GLN A C 1
ATOM 725 O O . GLN A 1 95 ? 6.851 5.590 2.683 1.00 92.12 95 GLN A O 1
ATOM 730 N N . LEU A 1 96 ? 7.678 3.503 2.649 1.00 92.31 96 LEU A N 1
ATOM 731 C CA . LEU A 1 96 ? 6.411 2.848 2.980 1.00 92.31 96 LEU A CA 1
ATOM 732 C C . LEU A 1 96 ? 5.952 3.183 4.401 1.00 92.31 96 LEU A C 1
ATOM 734 O O . LEU A 1 96 ? 4.771 3.460 4.603 1.00 92.31 96 LEU A O 1
ATOM 738 N N . LYS A 1 97 ? 6.872 3.244 5.372 1.00 91.50 97 LYS A N 1
ATOM 739 C CA . LYS A 1 97 ? 6.583 3.694 6.740 1.00 91.50 97 LYS A CA 1
ATOM 740 C C . LYS A 1 97 ? 6.048 5.127 6.734 1.00 91.50 97 LYS A C 1
ATOM 742 O O . LYS A 1 97 ? 5.021 5.389 7.359 1.00 91.50 97 LYS A O 1
ATOM 747 N N . GLN A 1 98 ? 6.686 6.032 5.989 1.00 93.06 98 GLN A N 1
ATOM 748 C CA . GLN A 1 98 ? 6.237 7.420 5.852 1.00 93.06 98 GLN A CA 1
ATOM 749 C C . GLN A 1 98 ? 4.859 7.517 5.175 1.00 93.06 98 GLN A C 1
ATOM 751 O O . GLN A 1 98 ? 3.981 8.235 5.658 1.00 93.06 98 GLN A O 1
ATOM 756 N N . ALA A 1 99 ? 4.646 6.769 4.089 1.00 93.50 99 ALA A N 1
ATOM 757 C CA . ALA A 1 99 ? 3.384 6.734 3.354 1.00 93.50 99 ALA A CA 1
ATOM 758 C C . ALA A 1 99 ? 2.226 6.177 4.201 1.00 93.50 99 ALA A C 1
ATOM 760 O O . ALA A 1 99 ? 1.129 6.738 4.181 1.00 93.50 99 ALA A O 1
ATOM 761 N N . PHE A 1 100 ? 2.483 5.119 4.977 1.00 91.88 100 PHE A N 1
ATOM 762 C CA . PHE A 1 100 ? 1.519 4.518 5.899 1.00 91.88 100 PHE A CA 1
ATOM 763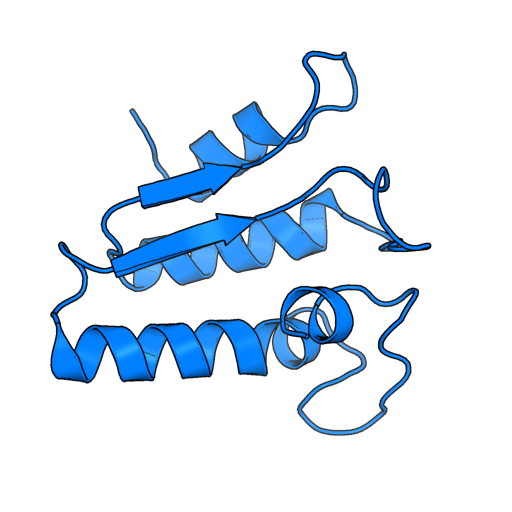 C C . PHE A 1 100 ? 1.292 5.378 7.156 1.00 91.88 100 PHE A C 1
ATOM 765 O O . PHE A 1 100 ? 0.212 5.370 7.736 1.00 91.88 100 PHE A O 1
ATOM 772 N N . GLY A 1 101 ? 2.272 6.200 7.540 1.00 85.81 101 GLY A N 1
ATOM 773 C CA . GLY A 1 101 ? 2.204 7.058 8.724 1.00 85.81 101 GLY A CA 1
ATOM 774 C C . GLY A 1 101 ? 2.620 6.362 10.020 1.00 85.81 101 GLY A C 1
ATOM 775 O O . GLY A 1 101 ? 2.129 6.735 11.081 1.00 85.81 101 GLY A O 1
ATOM 776 N N . GLY A 1 102 ? 3.502 5.362 9.947 1.00 64.44 102 GLY A N 1
ATOM 777 C CA . GLY A 1 102 ? 4.085 4.759 11.145 1.00 64.44 102 GLY A CA 1
ATOM 778 C C . GLY A 1 102 ? 4.999 5.757 11.861 1.00 64.44 102 GLY A C 1
ATOM 779 O O . GLY A 1 102 ? 5.912 6.295 11.232 1.00 64.44 102 GLY A O 1
ATOM 780 N N . GLY A 1 103 ? 4.752 5.993 13.153 1.00 44.66 103 GLY A N 1
ATOM 781 C CA . GLY A 1 103 ? 5.695 6.646 14.075 1.00 44.66 103 GLY A CA 1
ATOM 782 C C . GLY A 1 103 ? 6.934 5.793 14.307 1.00 44.66 103 GLY A C 1
ATOM 783 O O . GLY A 1 103 ? 6.837 4.547 14.244 1.00 44.66 103 GLY A O 1
#

Secondary structure (DSSP, 8-state):
-HHHHH-TTT----STTSSSHHHHHHHHHHHHHHHHHHH-GGG-EEEE--SS-STT---S-HHHHHHHHHHHHHHTT-SEEEE---SSTT--HHHHHHHHT--

Radius of gyration: 13.17 Å; chains: 1; bounding box: 36×23×34 Å

Organism: NCBI:txid2133766

Sequence (103 aa):
LLDQFLQDGSNTREDSYGGSIENRARLMLEVTDACIEVWGAGRVGMHLAPRRDAHDMGDSDPLATFGHVARELKKRGIAFICAREGLGDDRLGPQLKQAFGGG

Foldseek 3Di:
DLLLLQACQNAPDPDQSDDDLCNSNVVVLVVLVVCCVVPNQLADEEEEELDCPDDNGHHPCSLVNLLVVLLSSLVSNHNYYHYDDDPDPPDCVVVSCVSNVPD

pLDDT: mean 88.28, std 11.88, range [44.66, 98.25]

InterPro domains:
  IPR001155 NADH:flavin oxidoreductase/NADH oxidase, N-terminal [PF00724] (1-77)
  IPR013785 Aldolase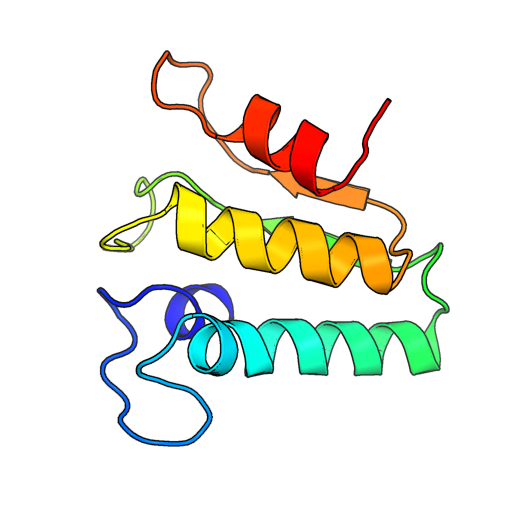-type TIM barrel [G3DSA:3.20.20.70] (1-103)
  IPR045247 Oxidoreductase Oye-like [PTHR22893] (1-85)